Protein AF-A0A2N1QNC3-F1 (afdb_monomer)

Foldseek 3Di:
DPLPDPDPVNQVVVQVVQVVVVVVVQVVLCVLLVHRRDDDRDHRDDDDPVCVDVVPHHPPADWDWDWDFDDDPDTDIDIDIDHPVVVVVSVVSNVVSVVVVVD

Radius of gyration: 16.85 Å; Cα contacts (8 Å, |Δi|>4): 67; chains: 1; bounding box: 42×30×44 Å

Sequence (103 aa):
MDMENFSNMQLDAMREVGNIGAGNAATALSVMLSRLVDMDVPKAELVSIYELAEYYGDPLKPVSAVFVRSEGEFTCSLIFFQDEEDAQSLVDLLISQQMSGMA

Mean predicted aligned error: 6.79 Å

Structure (mmCIF, N/CA/C/O backbone):
data_AF-A0A2N1QNC3-F1
#
_entry.id   AF-A0A2N1QNC3-F1
#
loop_
_atom_site.group_PDB
_atom_site.id
_atom_site.type_symbol
_atom_site.label_atom_id
_atom_site.label_alt_id
_atom_site.label_comp_id
_atom_site.label_asym_id
_atom_site.label_entity_id
_atom_site.label_seq_id
_atom_site.pdbx_PDB_ins_code
_atom_site.Cartn_x
_atom_site.Cartn_y
_atom_site.Cartn_z
_atom_site.occupancy
_atom_site.B_iso_or_equiv
_atom_site.auth_seq_id
_atom_site.auth_comp_id
_atom_site.auth_asym_id
_atom_site.auth_atom_id
_atom_site.pdbx_PDB_model_num
ATOM 1 N N . MET A 1 1 ? 12.561 8.180 -20.386 1.00 50.75 1 MET A N 1
ATOM 2 C CA . MET A 1 1 ? 13.348 7.406 -19.410 1.00 50.75 1 MET A CA 1
ATOM 3 C C . MET A 1 1 ? 13.515 6.036 -20.019 1.00 50.75 1 MET A C 1
ATOM 5 O O . MET A 1 1 ? 12.505 5.377 -20.223 1.00 50.75 1 MET A O 1
ATOM 9 N N . ASP A 1 2 ? 14.734 5.671 -20.404 1.00 49.12 2 ASP A N 1
ATOM 10 C CA . ASP A 1 2 ? 15.006 4.319 -20.891 1.00 49.12 2 ASP A CA 1
ATOM 11 C C . ASP A 1 2 ? 14.722 3.334 -19.751 1.00 49.12 2 ASP A C 1
ATOM 13 O O . ASP A 1 2 ? 15.280 3.476 -18.661 1.00 49.12 2 ASP A O 1
ATOM 17 N N . MET A 1 3 ? 13.828 2.366 -19.983 1.00 51.72 3 MET A N 1
ATOM 18 C CA . MET A 1 3 ? 13.468 1.332 -18.997 1.00 51.72 3 MET A CA 1
ATOM 19 C C . MET A 1 3 ? 14.650 0.417 -18.625 1.00 51.72 3 MET A C 1
ATOM 21 O O . MET A 1 3 ? 14.540 -0.375 -17.698 1.00 51.72 3 MET A O 1
ATOM 25 N N . GLU A 1 4 ? 15.794 0.549 -19.298 1.00 55.06 4 GLU A N 1
ATOM 26 C CA . GLU A 1 4 ? 16.980 -0.288 -19.094 1.00 55.06 4 GLU A CA 1
ATOM 27 C C . GLU A 1 4 ? 17.918 0.184 -17.962 1.00 55.06 4 GLU A C 1
ATOM 29 O O . GLU A 1 4 ? 18.916 -0.478 -17.700 1.00 55.06 4 GLU A O 1
ATOM 34 N N . ASN A 1 5 ? 17.632 1.296 -17.267 1.00 57.97 5 ASN A N 1
ATOM 35 C CA . ASN A 1 5 ? 18.618 1.945 -16.383 1.00 57.97 5 ASN A CA 1
ATOM 36 C C . ASN A 1 5 ? 18.193 2.172 -14.921 1.00 57.97 5 ASN A C 1
ATOM 38 O O . ASN A 1 5 ? 18.731 3.061 -14.259 1.00 57.97 5 ASN A O 1
ATOM 42 N N . PHE A 1 6 ? 17.285 1.366 -14.366 1.00 66.50 6 PHE A N 1
ATOM 43 C CA . PHE A 1 6 ? 17.245 1.232 -12.907 1.00 66.50 6 PHE A CA 1
ATOM 44 C C . PHE A 1 6 ? 18.342 0.256 -12.479 1.00 66.50 6 PHE A C 1
ATOM 46 O O . PHE A 1 6 ? 18.217 -0.956 -12.627 1.00 66.50 6 PHE A O 1
ATOM 53 N N . SER A 1 7 ? 19.446 0.786 -11.952 1.00 80.56 7 SER A N 1
ATOM 54 C CA . SER A 1 7 ? 20.448 -0.051 -11.294 1.00 80.56 7 SER A CA 1
ATOM 55 C C . SER A 1 7 ? 19.807 -0.819 -10.133 1.00 80.56 7 SER A C 1
ATOM 57 O O . SER A 1 7 ? 18.886 -0.318 -9.483 1.00 80.56 7 SER A O 1
ATOM 59 N N . ASN A 1 8 ? 20.338 -2.002 -9.812 1.00 80.88 8 ASN A N 1
ATOM 60 C CA . ASN A 1 8 ? 19.901 -2.777 -8.642 1.00 80.88 8 ASN A CA 1
ATOM 61 C C . ASN A 1 8 ? 19.873 -1.919 -7.366 1.00 80.88 8 ASN A C 1
ATOM 63 O O . ASN A 1 8 ? 18.955 -2.032 -6.565 1.00 80.88 8 ASN A O 1
ATOM 67 N N . MET A 1 9 ? 20.825 -0.988 -7.230 1.00 85.00 9 MET A N 1
ATOM 68 C CA . MET A 1 9 ? 20.872 -0.035 -6.120 1.00 85.00 9 MET A CA 1
ATOM 69 C C . MET A 1 9 ? 19.652 0.897 -6.077 1.00 85.00 9 MET A C 1
ATOM 71 O O . MET A 1 9 ? 19.150 1.195 -4.998 1.00 85.00 9 MET A O 1
ATOM 75 N N . GLN A 1 10 ? 19.160 1.370 -7.224 1.00 85.50 10 GLN A N 1
ATOM 76 C CA . GLN A 1 10 ? 17.974 2.227 -7.273 1.00 85.50 10 GLN A CA 1
ATOM 77 C C . GLN A 1 10 ? 16.691 1.437 -6.999 1.00 85.50 10 GLN A C 1
ATOM 79 O O . GLN A 1 10 ? 15.810 1.959 -6.322 1.00 85.50 10 GLN A O 1
ATOM 84 N N . LEU A 1 11 ? 16.584 0.190 -7.473 1.00 84.31 11 LEU A N 1
ATOM 85 C CA . LEU A 1 11 ? 15.454 -0.686 -7.133 1.00 84.31 11 LEU A CA 1
ATOM 86 C C . LEU A 1 11 ? 15.439 -1.031 -5.644 1.00 84.31 11 LEU A C 1
ATOM 88 O O . LEU A 1 11 ? 14.387 -0.962 -5.014 1.00 84.31 11 LEU A O 1
ATOM 92 N N . ASP A 1 12 ? 16.602 -1.323 -5.061 1.00 85.31 12 ASP A N 1
ATOM 93 C CA . ASP A 1 12 ? 16.729 -1.526 -3.619 1.00 85.31 12 ASP A CA 1
ATOM 94 C C . ASP A 1 12 ? 16.352 -0.266 -2.836 1.00 85.31 12 ASP A C 1
ATOM 96 O O . ASP A 1 12 ? 15.628 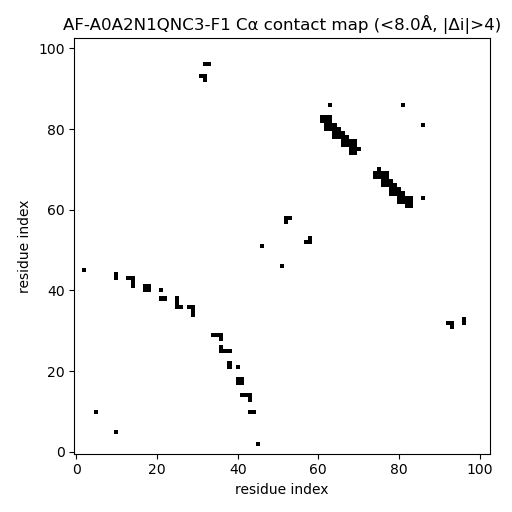-0.358 -1.847 1.00 85.31 12 ASP A O 1
ATOM 100 N N . ALA A 1 13 ? 16.758 0.918 -3.303 1.00 87.62 13 ALA A N 1
ATOM 101 C CA . ALA A 1 13 ? 16.343 2.177 -2.691 1.00 87.62 13 ALA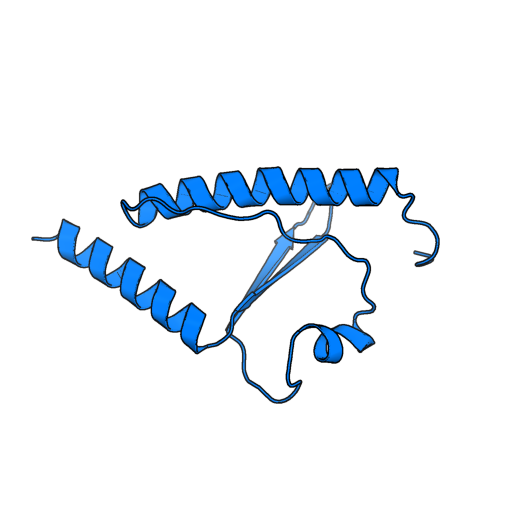 A CA 1
ATOM 102 C C . ALA A 1 13 ? 14.822 2.392 -2.783 1.00 87.62 13 ALA A C 1
ATOM 104 O O . ALA A 1 13 ? 14.206 2.799 -1.801 1.00 87.62 13 ALA A O 1
ATOM 105 N N . MET A 1 14 ? 14.196 2.089 -3.926 1.00 85.50 14 MET A N 1
ATOM 106 C CA . MET A 1 14 ? 12.736 2.164 -4.077 1.00 85.50 14 MET A CA 1
ATOM 107 C C . MET A 1 14 ? 12.021 1.179 -3.151 1.00 85.50 14 MET A C 1
ATOM 109 O O . MET A 1 14 ? 11.029 1.541 -2.520 1.00 85.50 14 MET A O 1
ATOM 113 N N . ARG A 1 15 ? 12.543 -0.045 -3.024 1.00 86.69 15 ARG A N 1
ATOM 114 C CA . ARG A 1 15 ? 12.024 -1.051 -2.094 1.00 86.69 15 ARG A CA 1
ATOM 115 C C . ARG A 1 15 ? 12.117 -0.576 -0.648 1.00 86.69 15 ARG A C 1
ATOM 117 O O . ARG A 1 15 ? 11.152 -0.732 0.088 1.00 86.69 15 ARG A O 1
ATOM 124 N N . GLU A 1 16 ? 13.233 0.027 -0.251 1.00 88.12 16 GLU A N 1
ATOM 125 C CA . GLU A 1 16 ? 13.412 0.541 1.109 1.00 88.12 16 GLU A CA 1
ATOM 126 C C . GLU A 1 16 ? 12.470 1.715 1.407 1.00 88.12 16 GLU A C 1
ATOM 128 O O . GLU A 1 16 ? 11.828 1.748 2.456 1.00 88.12 16 GLU A O 1
ATOM 133 N N . VAL A 1 17 ? 12.302 2.642 0.457 1.00 88.00 17 VAL A N 1
ATOM 134 C CA . VAL A 1 17 ? 11.313 3.727 0.574 1.00 88.00 17 VAL A CA 1
ATOM 135 C C . VAL A 1 17 ? 9.897 3.163 0.702 1.00 88.00 17 VAL A C 1
ATOM 137 O O . VAL A 1 17 ? 9.139 3.607 1.566 1.00 88.00 17 VAL A O 1
ATOM 140 N N . GLY A 1 18 ? 9.550 2.168 -0.120 1.00 87.25 18 GLY A N 1
ATOM 141 C CA . GLY A 1 18 ? 8.270 1.468 -0.049 1.00 87.25 18 GLY A CA 1
ATOM 142 C C . GLY A 1 18 ? 8.059 0.794 1.303 1.00 87.25 18 GLY A C 1
ATOM 143 O O . GLY A 1 18 ? 7.019 0.991 1.918 1.00 87.25 18 GLY A O 1
ATOM 144 N N . ASN A 1 19 ? 9.066 0.079 1.806 1.00 86.44 19 ASN A N 1
ATOM 145 C CA . ASN A 1 19 ? 9.030 -0.603 3.095 1.00 86.44 19 ASN A CA 1
ATOM 146 C C . ASN A 1 19 ? 8.781 0.371 4.261 1.00 86.44 19 ASN A C 1
ATOM 148 O O . ASN A 1 19 ? 7.855 0.187 5.048 1.00 86.44 19 ASN A O 1
ATOM 152 N N . ILE A 1 20 ? 9.549 1.462 4.330 1.00 89.88 20 ILE A N 1
ATOM 153 C CA . ILE A 1 20 ? 9.389 2.490 5.369 1.00 89.88 20 ILE A CA 1
ATOM 154 C C . ILE A 1 20 ? 8.009 3.156 5.272 1.00 89.88 20 ILE A C 1
ATOM 156 O O . ILE A 1 20 ? 7.323 3.333 6.282 1.00 89.88 20 ILE A O 1
ATOM 16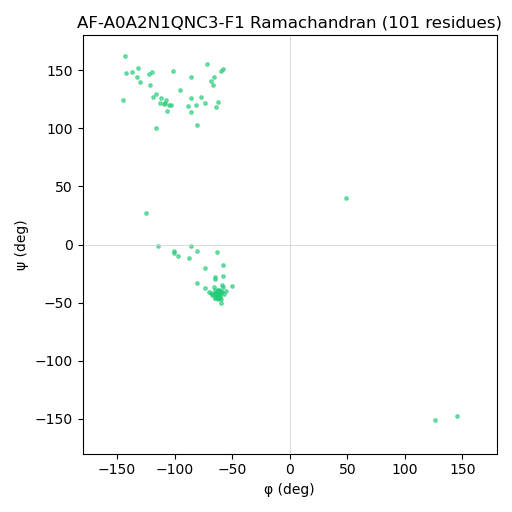0 N N . GLY A 1 21 ? 7.590 3.534 4.060 1.00 89.50 21 GLY A N 1
ATOM 161 C CA . GLY A 1 21 ? 6.296 4.174 3.831 1.00 89.50 21 GLY A CA 1
ATOM 162 C C . GLY A 1 21 ? 5.129 3.272 4.228 1.00 89.50 21 GLY A C 1
ATOM 163 O O . GLY A 1 21 ? 4.207 3.713 4.915 1.00 89.50 21 GLY A O 1
ATOM 164 N N . ALA A 1 22 ? 5.203 1.999 3.853 1.00 87.81 22 ALA A N 1
ATOM 165 C CA . ALA A 1 22 ? 4.175 1.016 4.135 1.00 87.81 22 ALA A CA 1
ATOM 166 C C . ALA A 1 22 ? 4.129 0.671 5.639 1.00 87.81 22 ALA A C 1
ATOM 168 O O . ALA A 1 22 ? 3.047 0.671 6.221 1.00 87.81 22 ALA A O 1
ATOM 169 N N . GLY A 1 23 ? 5.272 0.536 6.323 1.00 89.88 23 GLY A N 1
ATOM 170 C CA . GLY A 1 23 ? 5.318 0.360 7.782 1.00 89.88 23 GLY A CA 1
ATOM 171 C C . GLY A 1 23 ? 4.710 1.536 8.563 1.00 89.88 23 GLY A C 1
ATOM 172 O O . GLY A 1 23 ? 3.953 1.342 9.521 1.00 89.88 23 GLY A O 1
ATOM 173 N N . ASN A 1 24 ? 4.959 2.772 8.116 1.00 91.44 24 ASN A N 1
ATOM 174 C CA . ASN A 1 24 ? 4.299 3.957 8.672 1.00 91.44 24 ASN A CA 1
ATOM 175 C C . ASN A 1 24 ? 2.783 3.933 8.421 1.00 91.44 24 ASN A C 1
ATOM 177 O O . ASN A 1 24 ? 2.006 4.249 9.324 1.00 91.44 24 ASN A O 1
ATOM 181 N N . ALA A 1 25 ? 2.353 3.523 7.224 1.00 90.81 25 ALA A N 1
ATOM 182 C CA . ALA A 1 25 ? 0.938 3.377 6.892 1.00 90.81 25 ALA A CA 1
ATOM 183 C C . ALA A 1 25 ? 0.254 2.286 7.736 1.00 90.81 25 ALA A C 1
ATOM 185 O O . ALA A 1 25 ? -0.831 2.525 8.262 1.00 90.81 25 ALA A O 1
ATOM 186 N N . ALA A 1 26 ? 0.901 1.134 7.943 1.00 91.00 26 ALA A N 1
ATOM 187 C CA . ALA A 1 26 ? 0.416 0.055 8.805 1.00 91.00 26 ALA A CA 1
ATOM 188 C C . ALA A 1 26 ? 0.256 0.526 10.256 1.00 91.00 26 ALA A C 1
ATOM 190 O O . ALA A 1 26 ? -0.767 0.269 10.888 1.00 91.00 26 ALA A O 1
ATOM 191 N N . THR A 1 27 ? 1.226 1.291 10.765 1.00 92.75 27 THR A N 1
ATOM 192 C CA . THR A 1 27 ? 1.156 1.887 12.106 1.00 92.75 27 THR A CA 1
ATOM 193 C C . THR A 1 27 ? -0.016 2.863 12.221 1.00 92.75 27 THR A C 1
ATOM 195 O O . THR A 1 27 ? -0.787 2.792 13.177 1.00 92.75 27 THR A O 1
ATOM 198 N N . ALA A 1 28 ? -0.192 3.753 11.240 1.00 93.50 28 ALA A N 1
ATOM 199 C CA . ALA A 1 28 ? -1.315 4.687 11.222 1.00 93.50 28 ALA A CA 1
ATOM 200 C C . ALA A 1 28 ? -2.662 3.947 11.167 1.00 93.50 28 ALA A C 1
ATOM 202 O O . ALA A 1 28 ? -3.572 4.262 11.934 1.00 93.50 28 ALA A O 1
ATOM 203 N N . LEU A 1 29 ? -2.767 2.917 10.324 1.00 91.38 29 LEU A N 1
ATOM 204 C CA . LEU A 1 29 ? -3.971 2.103 10.201 1.00 91.38 29 LEU A CA 1
ATOM 205 C C . LEU A 1 29 ? -4.271 1.322 11.489 1.00 91.38 29 LEU A C 1
ATOM 207 O O . LEU A 1 29 ? -5.422 1.264 11.910 1.00 91.38 29 LEU A O 1
ATOM 211 N N . SER A 1 30 ? -3.244 0.792 12.156 1.00 93.19 30 SER A N 1
ATOM 212 C CA . SER A 1 30 ? -3.355 0.128 13.461 1.00 93.19 30 SER A CA 1
ATOM 213 C C . SER A 1 30 ? -3.974 1.043 14.520 1.00 93.19 30 SER A C 1
ATOM 215 O O . SER A 1 30 ? -4.885 0.633 15.244 1.00 93.19 30 SER A O 1
ATOM 217 N N . VAL A 1 31 ? -3.564 2.316 14.554 1.00 92.19 31 VAL A N 1
ATOM 218 C CA . VAL A 1 31 ? -4.163 3.327 15.438 1.00 92.19 31 VAL A CA 1
ATOM 219 C C . VAL A 1 31 ? -5.624 3.590 15.064 1.00 92.19 31 VAL A C 1
ATOM 221 O O . VAL A 1 31 ? -6.482 3.585 15.946 1.00 92.19 31 VAL A O 1
ATOM 224 N N . MET A 1 32 ? -5.929 3.769 13.773 1.00 90.19 32 MET A N 1
ATOM 225 C CA . MET A 1 32 ? -7.301 4.016 13.298 1.00 90.19 32 MET A CA 1
ATOM 226 C C . MET A 1 32 ? -8.247 2.852 13.614 1.00 90.19 32 MET A C 1
ATOM 228 O O . MET A 1 32 ? -9.389 3.078 14.006 1.00 90.19 32 MET A O 1
ATOM 232 N N . LEU A 1 33 ? -7.766 1.615 13.484 1.00 90.56 33 LEU A N 1
ATOM 233 C CA . LEU A 1 33 ? -8.540 0.399 13.733 1.00 90.56 33 LEU A CA 1
ATOM 234 C C . LEU A 1 33 ? -8.506 -0.059 15.195 1.00 90.56 33 LEU A C 1
ATOM 236 O O . LEU A 1 33 ? -9.271 -0.948 15.561 1.00 90.56 33 LEU A O 1
ATOM 240 N N . SER A 1 34 ? -7.621 0.509 16.024 1.00 89.38 34 SER A N 1
ATOM 241 C CA . SER A 1 34 ? -7.305 0.012 17.374 1.00 89.38 34 SER A CA 1
ATOM 242 C C . SER A 1 34 ? -7.010 -1.494 17.395 1.00 89.38 34 SER A C 1
ATOM 244 O O . SER A 1 34 ? -7.440 -2.229 18.286 1.00 89.38 34 SER A O 1
ATOM 246 N N . ARG A 1 35 ? -6.290 -1.966 16.374 1.00 89.62 35 ARG A N 1
ATOM 247 C CA . ARG A 1 35 ? -5.951 -3.376 16.156 1.00 89.62 35 ARG A CA 1
ATOM 248 C C . ARG A 1 35 ? -4.542 -3.476 15.615 1.00 89.62 35 ARG A C 1
ATOM 250 O O . ARG A 1 35 ? -4.120 -2.622 14.850 1.00 89.62 35 ARG A O 1
ATOM 257 N N . LEU A 1 36 ? -3.845 -4.551 15.969 1.00 90.12 36 LEU A N 1
ATOM 258 C CA . LEU A 1 36 ? -2.537 -4.823 15.392 1.00 90.12 36 LEU A CA 1
ATOM 259 C C . LEU A 1 36 ? -2.694 -5.066 13.887 1.00 90.12 36 LEU A C 1
ATOM 261 O O . LEU A 1 36 ? -3.397 -5.986 13.474 1.00 90.12 36 LEU A O 1
ATOM 265 N N . VAL A 1 37 ? -2.052 -4.211 13.097 1.00 89.94 37 VAL A N 1
ATOM 266 C CA . VAL A 1 37 ? -1.907 -4.362 11.651 1.00 89.94 37 VAL A CA 1
ATOM 267 C C . VAL A 1 37 ? -0.462 -4.752 11.412 1.00 89.94 37 VAL A C 1
ATOM 269 O O . VAL A 1 37 ? 0.444 -3.983 11.730 1.00 89.94 37 VAL A O 1
ATOM 272 N N . ASP A 1 38 ? -0.275 -5.961 10.901 1.00 85.12 38 ASP A N 1
ATOM 273 C CA . ASP A 1 38 ? 1.018 -6.452 10.446 1.00 85.12 38 ASP A CA 1
ATOM 274 C C . ASP A 1 38 ? 1.082 -6.361 8.921 1.00 85.12 38 ASP A C 1
ATOM 276 O O . ASP A 1 38 ? 0.055 -6.433 8.240 1.00 85.12 38 ASP A O 1
ATOM 280 N N . MET A 1 39 ? 2.279 -6.157 8.390 1.00 79.62 39 MET A N 1
ATOM 281 C CA . MET A 1 39 ? 2.493 -5.917 6.972 1.00 79.62 39 MET A CA 1
ATOM 282 C C . MET A 1 39 ? 3.803 -6.550 6.520 1.00 79.62 39 MET A C 1
ATOM 284 O O . MET A 1 39 ? 4.871 -6.199 7.018 1.00 79.62 39 MET A O 1
ATOM 288 N N . ASP A 1 40 ? 3.717 -7.407 5.504 1.00 78.31 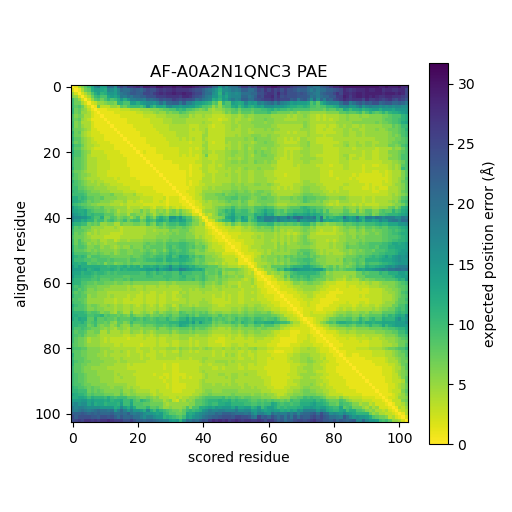40 ASP A N 1
ATOM 289 C CA . ASP A 1 40 ? 4.884 -7.904 4.780 1.00 78.31 40 ASP A CA 1
ATOM 290 C C . ASP A 1 40 ? 5.291 -6.945 3.654 1.00 78.31 40 ASP A C 1
ATOM 292 O O . ASP A 1 40 ? 4.456 -6.330 2.984 1.00 78.31 40 ASP A O 1
ATOM 296 N N . VAL A 1 41 ? 6.602 -6.831 3.433 1.00 67.00 41 VAL A N 1
ATOM 297 C CA . VAL A 1 41 ? 7.176 -5.898 2.456 1.00 67.00 41 VAL A CA 1
ATOM 298 C C . VAL A 1 41 ? 6.933 -6.395 1.031 1.00 67.00 41 VAL A C 1
ATOM 300 O O . VAL A 1 41 ? 7.402 -7.483 0.678 1.00 67.00 41 VAL A O 1
ATOM 303 N N . PRO A 1 42 ? 6.268 -5.605 0.171 1.00 65.19 42 PRO A N 1
ATOM 304 C CA . PRO A 1 42 ? 6.020 -6.009 -1.202 1.00 65.19 42 PRO A CA 1
ATOM 305 C C . PRO A 1 42 ? 7.300 -5.974 -2.048 1.00 65.19 42 PRO A C 1
ATOM 307 O O . PRO A 1 42 ? 8.258 -5.243 -1.777 1.00 65.19 42 PRO A O 1
ATOM 310 N N . LYS A 1 43 ? 7.309 -6.775 -3.116 1.00 73.56 43 LYS A N 1
ATOM 311 C CA . LYS A 1 43 ? 8.348 -6.725 -4.151 1.00 73.56 43 LYS A CA 1
ATOM 312 C C . LYS A 1 43 ? 8.228 -5.415 -4.930 1.00 73.56 43 LYS A C 1
ATOM 314 O O . LYS A 1 43 ? 7.122 -4.974 -5.230 1.00 73.56 43 LYS A O 1
ATOM 319 N N . ALA A 1 44 ? 9.366 -4.818 -5.270 1.00 80.50 44 ALA A N 1
ATOM 320 C CA . ALA A 1 44 ? 9.429 -3.683 -6.181 1.00 80.50 44 ALA A CA 1
ATOM 321 C C . ALA A 1 44 ? 9.915 -4.180 -7.543 1.00 80.50 44 ALA A C 1
ATOM 323 O O . ALA A 1 44 ? 11.011 -4.733 -7.645 1.00 80.50 44 ALA A O 1
ATOM 324 N N . GLU A 1 45 ? 9.099 -3.989 -8.572 1.00 79.88 45 GLU A N 1
ATOM 325 C CA . GLU A 1 45 ? 9.388 -4.422 -9.937 1.00 79.88 45 GLU A CA 1
ATOM 326 C C . GLU A 1 45 ? 9.098 -3.272 -10.903 1.00 79.88 45 GLU A C 1
ATOM 328 O O . GLU A 1 45 ? 8.177 -2.479 -10.694 1.00 79.88 45 GLU A O 1
ATOM 333 N N . LEU A 1 46 ? 9.913 -3.160 -11.951 1.00 83.44 46 LEU A N 1
ATOM 334 C CA . LEU A 1 46 ? 9.651 -2.228 -13.037 1.00 83.44 46 LEU A CA 1
ATOM 335 C C . LEU A 1 46 ? 8.726 -2.922 -14.035 1.00 83.44 46 LEU A C 1
ATOM 337 O O . LEU A 1 46 ? 9.127 -3.898 -14.663 1.00 83.44 46 LEU A O 1
ATOM 341 N N . VAL A 1 47 ? 7.505 -2.413 -14.171 1.00 83.75 47 VAL A N 1
ATOM 342 C CA . VAL A 1 47 ? 6.482 -2.981 -15.055 1.00 83.75 47 VAL A CA 1
ATOM 343 C C . VAL A 1 47 ? 6.049 -1.923 -16.061 1.00 83.75 47 VAL A C 1
ATOM 345 O O . VAL A 1 47 ? 5.865 -0.751 -15.715 1.00 83.75 47 VAL A O 1
ATOM 348 N N . SER A 1 48 ? 5.890 -2.327 -17.320 1.00 84.38 48 SER A N 1
ATOM 349 C CA . SER A 1 48 ? 5.312 -1.462 -18.342 1.00 84.38 48 SER A CA 1
ATOM 350 C C . SER A 1 48 ? 3.844 -1.192 -18.021 1.00 84.38 48 SER A C 1
ATOM 352 O O . SER A 1 48 ? 3.086 -2.105 -17.705 1.00 84.38 48 SER A O 1
ATOM 354 N N . ILE A 1 49 ? 3.389 0.051 -18.183 1.00 82.19 49 ILE A N 1
ATOM 355 C CA . ILE A 1 49 ? 1.972 0.387 -17.966 1.00 82.19 49 ILE A CA 1
ATOM 356 C C . ILE A 1 49 ? 1.028 -0.431 -18.865 1.00 82.19 49 ILE A C 1
ATOM 358 O O . ILE A 1 49 ? -0.115 -0.681 -18.494 1.00 82.19 49 ILE A O 1
ATOM 362 N N . TYR A 1 50 ? 1.513 -0.878 -20.027 1.00 83.81 50 TYR A N 1
ATOM 363 C CA . TYR A 1 50 ? 0.761 -1.720 -20.959 1.00 83.81 50 TYR A CA 1
ATOM 364 C C . TYR A 1 50 ? 0.612 -3.171 -20.481 1.00 83.81 50 TYR A C 1
ATOM 366 O O . TYR A 1 50 ? -0.288 -3.864 -20.938 1.00 83.81 50 TYR A O 1
ATOM 374 N N . GLU A 1 51 ? 1.466 -3.611 -19.556 1.00 82.94 51 GLU A N 1
ATOM 375 C CA . GLU A 1 51 ? 1.484 -4.966 -18.987 1.00 82.94 51 GLU A CA 1
ATOM 376 C C . GLU A 1 51 ? 0.810 -5.011 -17.608 1.00 82.94 51 GLU A C 1
ATOM 378 O O . GLU A 1 51 ? 0.613 -6.082 -17.043 1.00 82.94 51 GLU A O 1
ATOM 383 N N . LEU A 1 52 ? 0.417 -3.856 -17.055 1.00 79.88 52 LEU A N 1
ATOM 384 C CA . LEU A 1 52 ? -0.104 -3.749 -15.691 1.00 79.88 52 LEU A CA 1
ATOM 385 C C . LEU A 1 52 ? -1.307 -4.674 -15.446 1.00 79.88 52 LEU A C 1
ATOM 387 O O . LEU A 1 52 ? -1.401 -5.292 -14.388 1.00 79.88 52 LEU A O 1
ATOM 391 N N . ALA A 1 53 ? -2.204 -4.792 -16.428 1.00 77.75 53 ALA A N 1
ATOM 392 C CA . ALA A 1 53 ? -3.358 -5.679 -16.328 1.00 77.75 53 ALA A CA 1
ATOM 393 C C . ALA A 1 53 ? -2.942 -7.148 -16.173 1.00 77.75 53 ALA A C 1
ATOM 395 O O . ALA A 1 53 ? -3.465 -7.834 -15.306 1.00 77.75 53 ALA A O 1
ATOM 396 N N . GLU A 1 54 ? -1.959 -7.611 -16.948 1.00 78.62 54 GLU A N 1
ATOM 397 C CA . GLU A 1 54 ? -1.484 -9.000 -16.909 1.00 78.62 54 GLU A CA 1
ATOM 398 C C . GLU A 1 54 ? -0.829 -9.357 -15.565 1.00 78.62 54 GLU A C 1
ATOM 400 O O . GLU A 1 54 ? -0.894 -10.506 -15.130 1.00 78.62 54 GLU A O 1
ATOM 405 N N . TYR A 1 55 ? -0.232 -8.370 -14.891 1.00 76.25 55 TYR A N 1
ATOM 406 C CA . TYR A 1 55 ? 0.410 -8.541 -13.586 1.00 76.25 55 TYR A CA 1
ATOM 407 C C . TYR A 1 55 ? -0.567 -8.538 -12.405 1.00 76.25 55 TYR A C 1
ATOM 409 O O . TYR A 1 55 ? -0.315 -9.220 -11.411 1.00 76.25 55 TYR A O 1
ATOM 417 N N . TYR A 1 56 ? -1.655 -7.767 -12.484 1.00 72.38 56 TYR A N 1
ATOM 418 C CA . TYR A 1 56 ? -2.515 -7.486 -11.329 1.00 72.38 56 TYR A CA 1
ATOM 419 C C . TYR A 1 56 ? -3.938 -8.054 -11.420 1.00 72.38 56 TYR A C 1
ATOM 421 O O . TYR A 1 56 ? -4.685 -7.928 -10.451 1.00 72.38 56 TYR A O 1
ATOM 429 N N . GLY A 1 57 ? -4.315 -8.734 -12.510 1.00 73.06 57 GLY A N 1
ATOM 430 C CA . GLY A 1 57 ? -5.530 -9.551 -12.542 1.00 73.06 57 GLY A CA 1
ATOM 431 C C . GLY A 1 57 ? -6.261 -9.563 -13.882 1.00 73.06 57 GLY A C 1
ATOM 432 O O . GLY A 1 57 ? -5.667 -9.525 -14.952 1.00 73.06 57 GLY A O 1
ATOM 433 N N . ASP A 1 58 ? -7.585 -9.670 -13.823 1.00 81.00 58 ASP A N 1
ATOM 434 C CA . ASP A 1 58 ? -8.431 -9.593 -15.013 1.00 81.00 58 ASP A CA 1
ATOM 435 C C . ASP A 1 58 ? -8.650 -8.111 -15.388 1.00 81.00 58 ASP A C 1
ATOM 437 O O . ASP A 1 58 ? -9.219 -7.377 -14.576 1.00 81.00 58 ASP A O 1
ATOM 441 N N . PRO A 1 59 ? -8.258 -7.651 -16.597 1.00 79.12 59 PRO A N 1
ATOM 442 C CA . PRO A 1 59 ? -8.464 -6.267 -17.043 1.00 79.12 59 PRO A CA 1
ATOM 443 C C . PRO A 1 59 ? -9.928 -5.811 -17.041 1.00 79.12 59 PRO A C 1
ATOM 445 O O . PRO A 1 59 ? -10.195 -4.613 -17.135 1.00 79.12 59 PRO A O 1
ATOM 448 N N . LEU A 1 60 ? -10.880 -6.745 -16.993 1.00 83.31 60 LEU A N 1
ATOM 449 C CA . LEU A 1 60 ? -12.312 -6.463 -16.971 1.00 83.31 60 LEU A CA 1
ATOM 450 C C . LEU A 1 60 ? -12.901 -6.467 -15.558 1.00 83.31 60 LEU A C 1
ATOM 452 O O . LEU A 1 60 ? -14.059 -6.074 -15.388 1.00 83.31 60 LEU A O 1
ATOM 456 N N . LYS A 1 61 ? -12.142 -6.901 -14.546 1.00 85.94 61 LYS A N 1
ATOM 457 C CA . LYS A 1 61 ? -12.610 -6.917 -13.162 1.00 85.94 61 LYS A CA 1
ATOM 458 C C . LYS A 1 61 ? -12.557 -5.493 -12.591 1.00 85.94 61 LYS A C 1
ATOM 460 O O . LYS A 1 61 ? -11.509 -4.850 -12.654 1.00 85.94 61 LYS A O 1
ATOM 465 N N . PRO A 1 62 ? -13.665 -4.976 -12.035 1.00 86.81 62 PRO A N 1
ATOM 466 C CA . PRO A 1 62 ? -13.651 -3.682 -11.373 1.00 86.81 62 PRO A CA 1
ATOM 467 C C . PRO A 1 62 ? -12.771 -3.729 -10.119 1.00 86.81 62 PRO A C 1
ATOM 469 O O . PRO A 1 62 ? -12.733 -4.728 -9.401 1.00 86.81 62 PRO A O 1
ATOM 472 N N . VAL A 1 63 ? -12.085 -2.620 -9.855 1.00 89.31 63 VAL A N 1
ATOM 473 C CA . VAL A 1 63 ? -11.230 -2.431 -8.678 1.00 89.31 63 VAL A CA 1
ATOM 474 C C . VAL A 1 63 ? -11.540 -1.093 -8.020 1.00 89.31 63 VAL A C 1
ATOM 476 O O . VAL A 1 63 ? -11.934 -0.132 -8.686 1.00 89.31 63 VAL A O 1
ATOM 479 N N . SER A 1 64 ? -11.321 -1.014 -6.711 1.00 92.75 64 SER A N 1
ATOM 480 C CA . SER A 1 64 ? -11.304 0.257 -5.991 1.00 92.75 64 SER A CA 1
ATOM 481 C C . SER A 1 64 ? -9.909 0.857 -6.084 1.00 92.75 64 SER A C 1
ATOM 483 O O . SER A 1 64 ? -8.935 0.196 -5.732 1.00 92.75 64 SER A O 1
ATOM 485 N N . ALA A 1 65 ? -9.794 2.107 -6.537 1.00 91.12 65 ALA A N 1
ATOM 486 C CA . ALA A 1 65 ? -8.503 2.771 -6.680 1.00 91.12 65 ALA A CA 1
ATOM 487 C C . ALA A 1 65 ? -8.481 4.161 -6.038 1.00 91.12 65 ALA A C 1
ATOM 489 O O . ALA A 1 65 ? -9.416 4.952 -6.170 1.00 91.12 65 ALA A O 1
ATOM 490 N N . VAL A 1 66 ? -7.364 4.473 -5.391 1.00 93.19 66 VAL A N 1
ATOM 491 C CA . VAL A 1 66 ? -7.021 5.796 -4.882 1.00 93.19 66 VAL A CA 1
ATOM 492 C C . VAL A 1 66 ? -5.887 6.345 -5.736 1.00 93.19 66 VAL A C 1
ATOM 494 O O . VAL A 1 66 ? -4.811 5.754 -5.823 1.00 93.19 66 VAL A O 1
ATOM 497 N N . PHE A 1 67 ? -6.135 7.492 -6.363 1.00 93.44 67 PHE A N 1
ATOM 498 C CA . PHE A 1 67 ? -5.143 8.210 -7.149 1.00 93.44 67 PHE A CA 1
ATOM 499 C C . PHE A 1 67 ? -4.644 9.428 -6.379 1.00 93.44 67 PHE A C 1
ATOM 501 O O . PHE A 1 67 ? -5.419 10.329 -6.058 1.00 93.44 67 PHE A O 1
ATOM 508 N N . VAL A 1 68 ? -3.341 9.470 -6.113 1.00 93.00 68 VAL A N 1
ATOM 509 C CA . VAL A 1 68 ? -2.674 10.591 -5.452 1.00 93.00 68 VAL A CA 1
ATOM 510 C C . VAL A 1 68 ? -1.638 11.169 -6.399 1.00 93.00 68 VAL A C 1
ATOM 512 O O . VAL A 1 68 ? -0.758 10.464 -6.888 1.00 93.00 68 VAL A 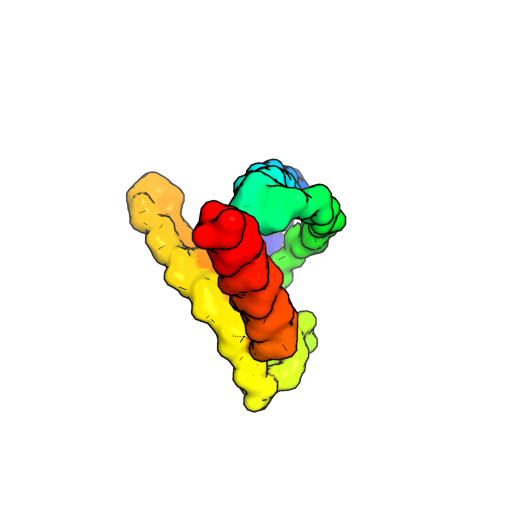O 1
ATOM 515 N N . ARG A 1 69 ? -1.712 12.476 -6.633 1.00 93.06 69 ARG A N 1
ATOM 516 C CA . ARG A 1 69 ? -0.706 13.203 -7.400 1.00 93.06 69 ARG A CA 1
ATOM 517 C C . ARG A 1 69 ? 0.112 14.072 -6.459 1.00 93.06 69 ARG A C 1
ATOM 519 O O . ARG A 1 69 ? -0.445 14.888 -5.731 1.00 93.06 69 ARG A O 1
ATOM 526 N N . SER A 1 70 ? 1.425 13.889 -6.490 1.00 90.62 70 SER A N 1
ATOM 527 C CA . SER A 1 70 ? 2.376 14.757 -5.807 1.00 90.62 70 SER A CA 1
ATOM 528 C C . SER A 1 70 ? 2.895 15.806 -6.786 1.00 90.62 70 SER A C 1
ATOM 530 O O . SER A 1 70 ? 3.250 15.482 -7.922 1.00 90.62 70 SER A O 1
ATOM 532 N N . GLU A 1 71 ? 2.917 17.062 -6.348 1.00 92.00 71 GLU A N 1
ATOM 533 C CA . GLU A 1 71 ? 3.448 18.203 -7.093 1.00 92.00 71 GLU A CA 1
ATOM 534 C C . GLU A 1 71 ? 4.598 18.837 -6.298 1.00 92.00 71 GLU A C 1
ATOM 536 O O . GLU A 1 71 ? 4.589 18.820 -5.067 1.00 92.00 71 GLU A O 1
ATOM 541 N N . GLY A 1 72 ? 5.589 19.406 -6.99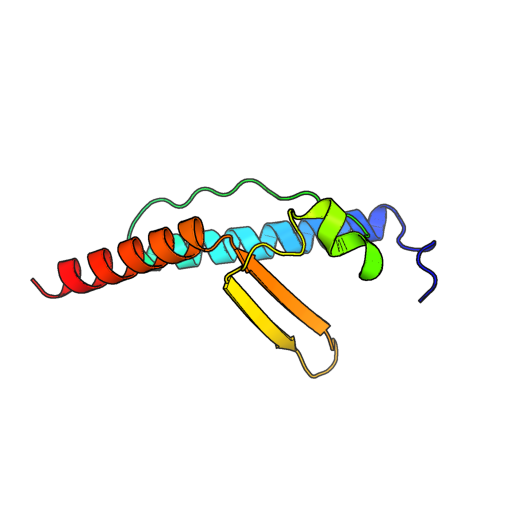0 1.00 87.31 72 GLY A N 1
ATOM 542 C CA . GLY A 1 72 ? 6.769 20.020 -6.371 1.00 87.31 72 GLY A CA 1
ATOM 543 C C . GLY A 1 72 ? 8.078 19.455 -6.920 1.00 87.31 72 GLY A C 1
ATOM 544 O O . GLY A 1 72 ? 8.139 19.035 -8.077 1.00 87.31 72 GLY A O 1
ATOM 545 N N . GLU A 1 73 ? 9.129 19.449 -6.092 1.00 85.19 73 GLU A N 1
ATOM 546 C CA . GLU A 1 73 ? 10.481 19.008 -6.483 1.00 85.19 73 GLU A CA 1
ATOM 547 C C . GLU A 1 73 ? 10.520 17.555 -6.972 1.00 85.19 73 GLU A C 1
ATOM 549 O O . GLU A 1 73 ? 11.248 17.236 -7.910 1.00 85.19 73 GLU A O 1
ATOM 554 N N . PHE A 1 74 ? 9.690 16.689 -6.387 1.00 84.00 74 PHE A N 1
ATOM 555 C CA . PHE A 1 74 ? 9.461 15.336 -6.873 1.00 84.00 74 PHE A CA 1
ATOM 556 C C . PHE A 1 74 ? 8.005 15.189 -7.305 1.00 84.00 74 PHE A C 1
ATOM 558 O O . PHE A 1 74 ? 7.107 15.021 -6.484 1.00 84.00 74 PHE A O 1
ATOM 565 N N . THR A 1 75 ? 7.769 15.276 -8.612 1.00 89.75 75 THR A N 1
ATOM 566 C CA . THR A 1 75 ? 6.434 15.077 -9.179 1.00 89.75 75 THR A CA 1
ATOM 567 C C . THR A 1 75 ? 6.232 13.600 -9.481 1.00 89.75 75 THR A C 1
ATOM 569 O O . THR A 1 75 ? 6.944 13.026 -10.305 1.00 89.75 75 THR A O 1
ATOM 572 N N . CYS A 1 76 ? 5.234 12.991 -8.849 1.00 87.50 76 CYS A N 1
ATOM 573 C CA . CYS A 1 76 ? 4.861 11.608 -9.112 1.00 87.50 76 CYS A CA 1
ATOM 574 C C . CYS A 1 76 ? 3.349 11.413 -9.039 1.00 87.50 76 CYS A C 1
ATOM 576 O O . CYS A 1 76 ? 2.603 12.232 -8.501 1.00 87.50 76 CYS A O 1
ATOM 578 N N . SER A 1 77 ? 2.897 10.309 -9.619 1.00 90.56 77 SER A N 1
ATOM 579 C CA . SER A 1 77 ? 1.540 9.812 -9.444 1.00 90.56 77 SER A CA 1
ATOM 580 C C . SER A 1 77 ? 1.618 8.464 -8.750 1.00 90.56 77 SER A C 1
ATOM 582 O O . SER A 1 77 ? 2.378 7.597 -9.176 1.00 90.56 77 SER A O 1
ATOM 584 N N . LEU A 1 78 ? 0.846 8.310 -7.683 1.00 88.94 78 LEU A N 1
ATOM 585 C CA . LEU A 1 78 ? 0.693 7.070 -6.947 1.00 88.94 78 LEU A CA 1
ATOM 586 C C . LEU A 1 78 ? -0.732 6.572 -7.157 1.00 88.94 78 LEU A C 1
ATOM 588 O O . LEU A 1 78 ? -1.699 7.301 -6.932 1.00 88.94 78 LEU A O 1
ATOM 592 N N . ILE A 1 79 ? -0.844 5.329 -7.606 1.00 89.69 79 ILE A N 1
ATOM 593 C CA . ILE A 1 79 ? -2.111 4.617 -7.708 1.00 89.69 79 ILE A CA 1
ATOM 594 C C . ILE A 1 79 ? -2.048 3.491 -6.686 1.00 89.69 79 ILE A C 1
ATOM 596 O O . ILE A 1 79 ? -1.152 2.653 -6.743 1.00 89.69 79 ILE A O 1
ATOM 600 N N . PHE A 1 80 ? -2.997 3.480 -5.761 1.00 89.06 80 PHE A N 1
ATOM 601 C CA . PHE A 1 80 ? -3.243 2.359 -4.869 1.00 89.06 80 PHE A CA 1
ATOM 602 C C . PHE A 1 80 ? -4.544 1.697 -5.305 1.00 89.06 80 PHE A C 1
ATOM 604 O O . PHE A 1 80 ? -5.565 2.375 -5.357 1.00 89.06 80 PHE A O 1
ATOM 611 N N . PHE A 1 81 ? -4.518 0.414 -5.646 1.00 88.25 81 PHE A N 1
ATOM 612 C CA . PHE A 1 81 ? -5.704 -0.336 -6.053 1.00 88.25 81 PHE A CA 1
ATOM 613 C C . PHE A 1 81 ? -5.913 -1.542 -5.142 1.00 88.25 81 PHE A C 1
ATOM 615 O O . PHE A 1 81 ? -4.957 -2.139 -4.649 1.00 88.25 81 PHE A O 1
ATOM 622 N N . GLN A 1 82 ? -7.176 -1.880 -4.923 1.00 89.00 82 GLN A N 1
ATOM 623 C CA . GLN A 1 82 ? -7.630 -3.028 -4.152 1.00 89.00 82 GLN A CA 1
ATOM 624 C C . GLN A 1 82 ? -8.780 -3.691 -4.902 1.00 89.00 82 GLN A C 1
ATOM 626 O O . GLN A 1 82 ? -9.578 -3.014 -5.563 1.00 89.00 82 GLN A O 1
ATOM 631 N N . ASP A 1 83 ? -8.897 -5.005 -4.752 1.00 90.50 83 ASP A N 1
ATOM 632 C CA . ASP A 1 83 ? -10.115 -5.697 -5.139 1.00 90.50 83 ASP A CA 1
ATOM 633 C C . ASP A 1 83 ? -11.311 -5.146 -4.345 1.00 90.50 83 ASP A C 1
ATOM 635 O O . ASP A 1 83 ? -11.180 -4.694 -3.205 1.00 90.50 83 ASP A O 1
ATOM 639 N N . GLU A 1 84 ? -12.493 -5.164 -4.959 1.00 90.88 84 GLU A N 1
ATOM 640 C CA . GLU A 1 84 ? -13.711 -4.602 -4.361 1.00 90.88 84 GLU A CA 1
ATOM 641 C C . GLU A 1 84 ? -14.058 -5.251 -3.009 1.00 90.88 84 GLU A C 1
ATOM 643 O O . GLU A 1 84 ? -14.468 -4.562 -2.077 1.00 90.88 84 GLU A O 1
ATOM 648 N N . GLU A 1 85 ? -13.821 -6.558 -2.876 1.00 92.12 85 GLU A N 1
ATOM 649 C CA . GLU A 1 85 ? -14.063 -7.320 -1.645 1.00 92.12 85 GLU A CA 1
ATOM 650 C C . GLU A 1 85 ? -13.156 -6.873 -0.485 1.00 92.12 85 GLU A C 1
ATOM 652 O O . GLU A 1 85 ? -13.629 -6.670 0.639 1.00 92.12 85 GLU A O 1
ATOM 657 N N . ASP A 1 86 ? -11.870 -6.644 -0.760 1.00 92.00 86 ASP A N 1
ATOM 658 C CA . ASP A 1 86 ? -10.905 -6.170 0.237 1.00 92.00 86 ASP A CA 1
ATOM 659 C C . ASP A 1 86 ? -11.212 -4.729 0.656 1.00 92.00 86 ASP A C 1
ATOM 661 O O .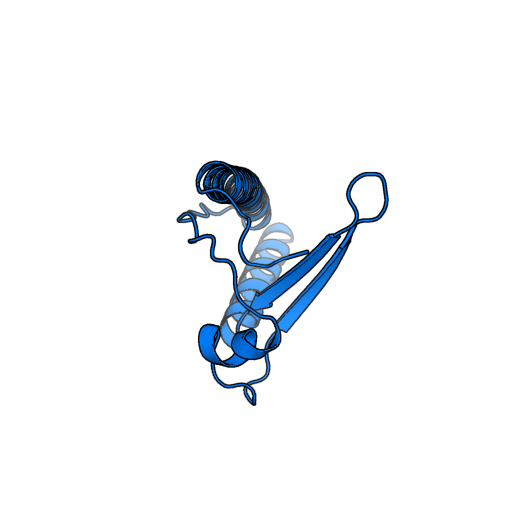 ASP A 1 86 ? -11.197 -4.396 1.845 1.00 92.00 86 ASP A O 1
ATOM 665 N N . ALA A 1 87 ? -11.559 -3.879 -0.315 1.00 93.38 87 ALA A N 1
ATOM 666 C CA . ALA A 1 87 ? -11.951 -2.500 -0.055 1.00 93.38 87 ALA A CA 1
ATOM 667 C C . ALA A 1 87 ? -13.209 -2.430 0.827 1.00 93.38 87 ALA A C 1
ATOM 669 O O . ALA A 1 87 ? -13.237 -1.666 1.796 1.00 93.38 87 ALA A O 1
ATOM 670 N N . GLN A 1 88 ? -14.222 -3.254 0.542 1.00 94.44 88 GLN A N 1
ATOM 671 C CA . GLN A 1 88 ? -15.431 -3.336 1.361 1.00 94.44 88 GLN A CA 1
ATOM 672 C C . GLN A 1 88 ? -15.114 -3.825 2.780 1.00 94.44 88 GLN A C 1
ATOM 674 O O . GLN A 1 88 ? -15.559 -3.218 3.753 1.00 94.44 88 GLN A O 1
ATOM 679 N N . SER A 1 89 ? -14.284 -4.863 2.909 1.00 93.19 89 SER A N 1
ATOM 680 C CA . SER A 1 89 ? -13.861 -5.395 4.210 1.00 93.19 89 SER A CA 1
ATOM 681 C C . SER A 1 89 ? -13.154 -4.337 5.063 1.00 93.19 89 SER A C 1
ATOM 683 O O . SER A 1 89 ? -13.407 -4.220 6.265 1.00 93.19 89 SER A O 1
ATOM 685 N N . LEU A 1 90 ? -12.295 -3.517 4.449 1.00 91.12 90 LEU A N 1
ATOM 686 C CA . LEU A 1 90 ? -11.620 -2.413 5.129 1.00 91.12 90 LEU A CA 1
ATOM 687 C C . LEU A 1 90 ? -12.606 -1.332 5.597 1.00 91.12 90 LEU A C 1
ATOM 689 O O . LEU A 1 90 ? -12.491 -0.836 6.721 1.00 91.12 90 LEU A O 1
ATOM 693 N N . VAL A 1 91 ? -13.586 -0.979 4.761 1.00 92.38 91 VAL A N 1
ATOM 694 C CA . VAL A 1 91 ? -14.641 -0.015 5.114 1.00 92.38 91 VAL A CA 1
ATOM 695 C C . VAL A 1 91 ? -15.462 -0.517 6.301 1.00 92.38 91 VAL A C 1
ATOM 697 O O . VAL A 1 91 ? -15.670 0.231 7.259 1.00 92.38 91 VAL A O 1
ATOM 700 N N . ASP A 1 92 ? -15.867 -1.785 6.289 1.00 92.88 92 ASP A N 1
ATOM 701 C CA . ASP A 1 92 ? -16.654 -2.384 7.367 1.00 92.88 92 ASP A CA 1
ATOM 702 C C . ASP A 1 92 ? -15.889 -2.378 8.698 1.00 92.88 92 ASP A C 1
ATOM 704 O O . ASP A 1 92 ? -16.461 -2.062 9.749 1.00 92.88 92 ASP A O 1
ATOM 708 N N . LEU A 1 93 ? -14.580 -2.657 8.664 1.00 91.38 93 LEU A N 1
ATOM 709 C CA . LEU A 1 93 ? -13.705 -2.571 9.836 1.00 91.38 93 LEU A CA 1
ATOM 710 C C . LEU A 1 93 ? -13.636 -1.144 10.397 1.00 91.38 93 LEU A C 1
ATOM 712 O O . LEU A 1 93 ? -13.769 -0.956 11.610 1.00 91.38 93 LEU A O 1
ATOM 716 N N . LEU A 1 94 ? -13.462 -0.141 9.531 1.00 89.81 94 LEU A N 1
ATOM 717 C CA . LEU A 1 94 ? -13.369 1.266 9.932 1.00 89.81 94 LEU A CA 1
ATOM 718 C C . LEU A 1 94 ? -14.683 1.775 10.538 1.00 89.81 94 LEU A C 1
ATOM 7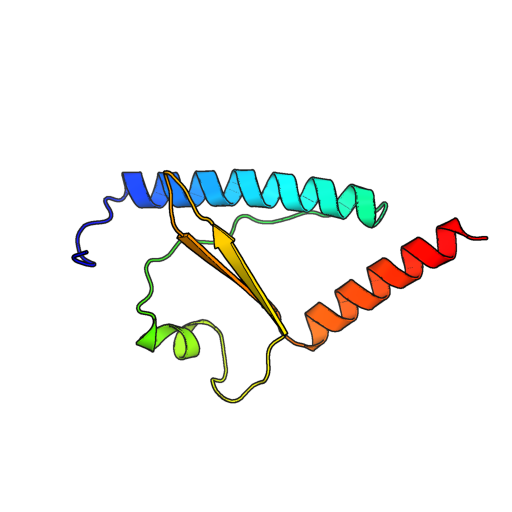20 O O . LEU A 1 94 ? -14.674 2.392 11.606 1.00 89.81 94 LEU A O 1
ATOM 724 N N . ILE A 1 95 ? -15.818 1.480 9.897 1.00 91.19 95 ILE A N 1
ATOM 725 C CA . ILE A 1 95 ? -17.144 1.883 10.387 1.00 91.19 95 ILE A CA 1
ATOM 726 C C . ILE A 1 95 ? -17.441 1.214 11.732 1.00 91.19 95 ILE A C 1
ATOM 728 O O . ILE A 1 95 ? -17.873 1.882 12.674 1.00 91.19 95 ILE A O 1
ATOM 732 N N . SER A 1 96 ? -17.166 -0.088 11.852 1.00 89.50 96 SER A N 1
ATOM 733 C CA . SER A 1 96 ? -17.389 -0.834 13.096 1.00 89.50 96 SER A CA 1
ATOM 734 C C . SER A 1 96 ? -16.582 -0.258 14.263 1.00 89.50 96 SER A C 1
ATOM 736 O O . SER A 1 96 ? -17.094 -0.146 15.383 1.00 89.50 96 SER A O 1
ATOM 738 N N . GLN A 1 97 ? -15.336 0.153 14.009 1.00 88.31 97 GLN A N 1
ATOM 739 C CA . GLN A 1 97 ? -14.487 0.777 15.021 1.00 88.31 97 GLN A CA 1
ATOM 740 C C . GLN A 1 97 ? -15.014 2.155 15.439 1.00 88.31 97 GLN A C 1
ATOM 742 O O . GLN A 1 97 ? -15.078 2.453 16.632 1.00 88.31 97 GLN A O 1
ATOM 747 N N . GLN A 1 98 ? -15.449 2.977 14.481 1.00 82.50 98 GLN A N 1
ATOM 748 C CA . GLN A 1 98 ? -16.020 4.292 14.773 1.00 82.50 98 GLN A CA 1
ATOM 749 C C . GLN A 1 98 ? -17.304 4.182 15.606 1.00 82.50 98 GLN A C 1
ATOM 751 O O . GLN A 1 98 ? -17.472 4.925 16.571 1.00 82.50 98 GLN A O 1
ATOM 756 N N . MET A 1 99 ? -18.189 3.235 15.278 1.00 82.06 99 MET A N 1
ATOM 757 C CA . MET A 1 99 ? -19.421 3.008 16.040 1.00 82.06 99 MET A CA 1
ATOM 758 C C . MET A 1 99 ? -19.152 2.502 17.460 1.00 82.06 99 MET A C 1
ATOM 760 O O . MET A 1 99 ? -19.837 2.917 18.392 1.00 82.06 99 MET A O 1
ATOM 764 N N . SER A 1 100 ? -18.136 1.654 17.643 1.00 77.69 100 SER A N 1
ATOM 765 C CA . SER A 1 100 ? -17.746 1.149 18.968 1.00 77.69 100 SER A CA 1
ATOM 766 C C . SER A 1 100 ? -17.237 2.257 19.896 1.00 77.69 100 SER A C 1
ATOM 768 O O . SER A 1 100 ? -17.391 2.151 21.105 1.00 77.69 100 SER A O 1
ATOM 770 N N . GLY A 1 101 ? -16.660 3.332 19.346 1.00 67.12 101 GLY A N 1
ATOM 771 C CA . GLY A 1 101 ? -16.236 4.510 20.111 1.00 67.12 101 GLY A CA 1
ATOM 772 C C . GLY A 1 101 ? -17.356 5.505 20.451 1.00 67.12 101 GLY A C 1
ATOM 773 O O . GLY A 1 101 ? -17.093 6.484 21.144 1.00 67.12 101 GLY A O 1
ATOM 774 N N . MET A 1 102 ? -18.580 5.296 19.949 1.00 61.12 102 MET A N 1
ATOM 775 C CA . MET A 1 102 ? -19.750 6.151 20.215 1.00 61.12 102 MET A CA 1
ATOM 776 C C . MET A 1 102 ? -20.704 5.577 21.277 1.00 61.12 102 MET A C 1
ATOM 778 O O . MET A 1 102 ? -21.658 6.264 21.652 1.00 61.12 102 MET A O 1
ATOM 782 N N . ALA A 1 103 ? -20.475 4.339 21.723 1.00 52.00 103 ALA A N 1
ATOM 783 C CA . ALA A 1 103 ? -21.219 3.659 22.786 1.00 52.00 103 ALA A CA 1
ATOM 784 C C . ALA A 1 103 ? -20.499 3.793 24.136 1.00 52.00 103 ALA A C 1
ATOM 786 O O . ALA A 1 103 ? -21.212 3.904 25.159 1.00 52.00 103 ALA A O 1
#

Secondary structure (DSSP, 8-state):
--TT---HHHHHHHHHHHHHHHHHHHHHHHHHHTS----PPPPP----TTTHHHHHS-TTS-EEEEEEEE-SSS-EEEEEEEEHHHHHHHHHHHHHHHHHTT-

pLDDT: mean 84.01, std 10.34, range [49.12, 94.44]

Nearest PDB structures (foldseek):
  3zqo-assembly1_A  TM=2.895E-01  e=9.393E-01  Bacillus phage SF6
  3zqp-assembly1_C  TM=4.830E-01  e=4.679E+00  Bac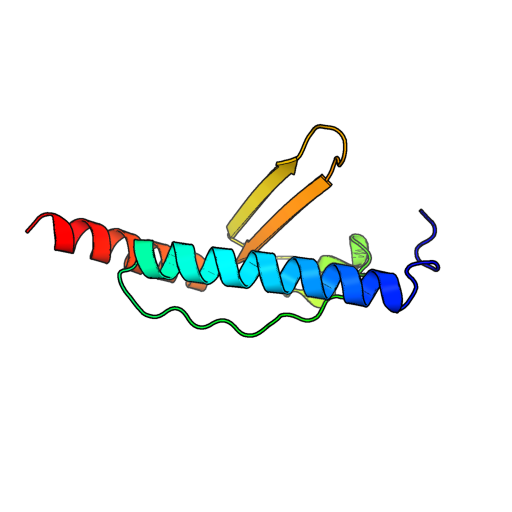illus phage SF6
  3zqm-assembly1_C  TM=3.063E-01  e=1.381E+00  Bacillus phage SF6
  3zqo-assembly2_Q  TM=2.904E-01  e=1.139E+00  Bacillus phage SF6
  3zqn-assembly1_I  TM=2.704E-01  e=1.904E+00  Bacillus phage SF6

Solvent-accessible surface area (backbone atoms only — not comparable to full-atom values): 6456 Å² total; per-residue (Å²): 130,74,88,87,68,73,48,71,68,54,47,50,50,50,34,50,53,48,41,56,54,49,53,53,48,34,53,54,48,17,63,72,53,74,41,94,54,84,82,82,76,74,88,72,77,94,72,56,82,90,47,47,43,79,76,76,52,63,80,82,61,78,62,46,72,49,80,46,77,47,79,69,98,67,66,48,77,48,78,49,74,38,53,51,68,59,51,50,52,52,50,54,50,48,52,53,41,56,55,63,76,75,112